Protein AF-A0A127LA59-F1 (afdb_monomer_lite)

pLDDT: mean 89.4, std 8.72, range [58.22, 97.81]

Secondary structure (DSSP, 8-state):
-HHHHHHHHHHHHHHHHHHHHHHHHHHS-TTT--S-------HHHHHHHHHHHHHHHHHHHHHHHHHHHHHH-----S--EEEEEETTEEEEEE-S--TT-SS-EEEEE-BPPGGG--TTPPTTT-BSS-----TTS--

Radius of gyration: 28.2 Å; chains: 1; bounding box: 60×44×74 Å

Structure (mmCIF, N/CA/C/O backbone):
data_AF-A0A127LA59-F1
#
_entry.id   AF-A0A127LA59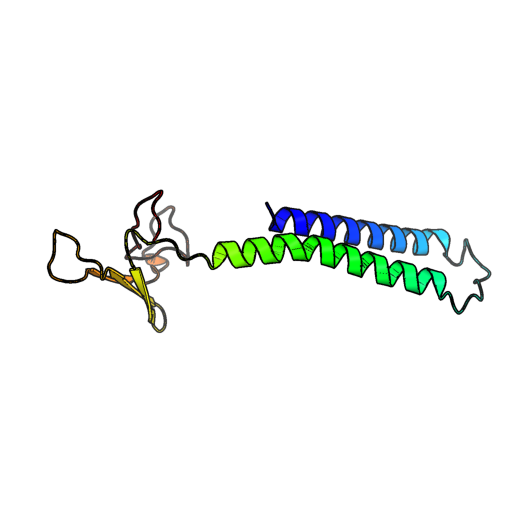-F1
#
loop_
_atom_site.group_PDB
_atom_site.id
_atom_site.type_symbol
_atom_site.label_atom_id
_atom_site.label_alt_id
_atom_site.label_comp_id
_atom_site.label_asym_id
_atom_site.label_entity_id
_atom_site.label_seq_id
_atom_site.pdbx_PDB_ins_code
_atom_site.Cartn_x
_atom_site.Cartn_y
_atom_site.Cartn_z
_atom_site.occupancy
_atom_site.B_iso_or_equiv
_atom_site.auth_seq_id
_atom_site.auth_comp_id
_atom_site.auth_asym_id
_atom_site.auth_atom_id
_atom_site.pdbx_PDB_model_num
ATOM 1 N N . ASN A 1 1 ? -9.548 5.321 -3.026 1.00 64.81 1 ASN A N 1
ATOM 2 C CA . ASN A 1 1 ? -8.999 6.076 -4.175 1.00 64.81 1 ASN A CA 1
ATOM 3 C C . ASN A 1 1 ? -7.481 6.163 -4.146 1.00 64.81 1 ASN A C 1
ATOM 5 O O . ASN A 1 1 ? -6.890 5.676 -5.089 1.00 64.81 1 ASN A O 1
ATOM 9 N N . PHE A 1 2 ? -6.835 6.589 -3.055 1.00 74.19 2 PHE A N 1
ATOM 10 C CA . PHE A 1 2 ? -5.368 6.725 -3.014 1.00 74.19 2 PHE A CA 1
ATOM 11 C C . PHE A 1 2 ? -4.556 5.478 -3.441 1.00 74.19 2 PHE A C 1
ATOM 13 O O . PHE A 1 2 ? -3.675 5.561 -4.291 1.00 74.19 2 PHE A O 1
ATOM 20 N N . TYR A 1 3 ? -4.891 4.291 -2.926 1.00 73.81 3 TYR A N 1
ATOM 21 C CA . TYR A 1 3 ? -4.225 3.046 -3.341 1.00 73.81 3 TYR A CA 1
ATOM 22 C C . TYR A 1 3 ? -4.457 2.692 -4.821 1.00 73.81 3 TYR A C 1
ATOM 24 O O . TYR A 1 3 ? -3.599 2.082 -5.456 1.00 73.81 3 TYR A O 1
ATOM 32 N N . HIS A 1 4 ? -5.598 3.099 -5.384 1.00 79.56 4 HIS A N 1
ATOM 33 C CA . HIS A 1 4 ? -5.869 2.959 -6.814 1.00 79.56 4 HIS A CA 1
ATOM 34 C C . HIS A 1 4 ? -4.989 3.913 -7.633 1.00 79.56 4 HIS A C 1
ATOM 36 O O . HIS A 1 4 ? -4.441 3.515 -8.658 1.00 79.56 4 HIS A O 1
ATOM 42 N N . ASP A 1 5 ? -4.771 5.128 -7.129 1.00 78.81 5 ASP A N 1
ATOM 43 C CA . ASP A 1 5 ? -3.903 6.120 -7.761 1.00 78.81 5 ASP A CA 1
ATOM 44 C C . ASP A 1 5 ? -2.434 5.658 -7.760 1.00 78.81 5 ASP A C 1
ATOM 46 O O . ASP A 1 5 ? -1.758 5.758 -8.784 1.00 78.81 5 ASP A O 1
ATOM 50 N N . ILE A 1 6 ? -1.947 5.042 -6.671 1.00 87.75 6 ILE A N 1
ATOM 51 C CA . ILE A 1 6 ? -0.623 4.384 -6.650 1.00 87.75 6 ILE A CA 1
ATOM 52 C C . ILE A 1 6 ? -0.552 3.293 -7.723 1.00 87.75 6 ILE A C 1
ATOM 54 O O . ILE A 1 6 ? 0.431 3.201 -8.466 1.00 87.75 6 ILE A O 1
ATOM 58 N N . MET A 1 7 ? -1.594 2.465 -7.822 1.00 89.88 7 MET A N 1
ATOM 59 C CA . MET A 1 7 ? -1.631 1.380 -8.797 1.00 89.88 7 MET A CA 1
ATOM 60 C C . MET A 1 7 ? -1.583 1.884 -10.239 1.00 89.88 7 MET A C 1
ATOM 62 O O . MET A 1 7 ? -0.899 1.282 -11.066 1.00 89.88 7 MET A O 1
ATOM 66 N N . PHE A 1 8 ? -2.225 3.012 -10.533 1.00 88.06 8 PHE A N 1
ATOM 67 C CA . PHE A 1 8 ? -2.139 3.665 -11.836 1.00 88.06 8 PHE A CA 1
ATOM 68 C C . PHE A 1 8 ? -0.691 4.026 -12.217 1.00 88.06 8 PHE A C 1
ATOM 70 O O . PHE A 1 8 ? -0.242 3.672 -13.312 1.00 88.06 8 PHE A O 1
ATOM 77 N N . PHE A 1 9 ? 0.076 4.649 -11.312 1.00 89.06 9 PHE A N 1
ATOM 78 C CA . PHE A 1 9 ? 1.489 4.971 -11.565 1.00 89.06 9 PHE A CA 1
ATOM 79 C C . PHE A 1 9 ? 2.338 3.718 -11.796 1.00 89.06 9 PHE A C 1
ATOM 81 O O . PHE A 1 9 ? 3.141 3.682 -12.732 1.00 89.06 9 PHE A O 1
ATOM 88 N N . LEU A 1 10 ? 2.140 2.676 -10.984 1.00 91.94 10 LEU A N 1
ATOM 89 C CA . LEU A 1 10 ? 2.871 1.416 -11.125 1.00 91.94 10 LEU A CA 1
ATOM 90 C C . LEU A 1 10 ? 2.598 0.753 -12.477 1.00 91.94 10 LEU A C 1
ATOM 92 O O . LEU A 1 10 ? 3.542 0.379 -13.170 1.00 91.94 10 LEU A O 1
ATOM 96 N N . VAL A 1 11 ? 1.333 0.673 -12.898 1.00 95.31 11 VAL A N 1
ATOM 97 C CA . VAL A 1 11 ? 0.961 0.087 -14.195 1.00 95.31 11 VAL A CA 1
ATOM 98 C C . VAL A 1 11 ? 1.610 0.848 -15.352 1.00 95.31 11 VAL A C 1
ATOM 100 O O . VAL A 1 11 ? 2.154 0.215 -16.257 1.00 95.31 11 VAL A O 1
ATOM 103 N N . ILE A 1 12 ? 1.623 2.185 -15.319 1.00 94.06 12 ILE A N 1
ATOM 104 C CA . ILE A 1 12 ? 2.279 2.998 -16.357 1.00 94.06 12 ILE A CA 1
ATOM 105 C C . ILE A 1 12 ? 3.776 2.694 -16.436 1.00 94.06 12 ILE A C 1
ATOM 107 O O . ILE A 1 12 ? 4.295 2.467 -17.532 1.00 94.06 12 ILE A O 1
ATOM 111 N N . ILE A 1 13 ? 4.467 2.662 -15.293 1.00 94.75 13 ILE A N 1
ATOM 112 C CA . ILE A 1 13 ? 5.905 2.367 -15.236 1.00 94.75 13 ILE A CA 1
ATOM 113 C C . ILE A 1 13 ? 6.171 0.964 -15.784 1.00 94.75 13 ILE A C 1
ATOM 115 O O . ILE A 1 13 ? 7.053 0.783 -16.624 1.00 94.75 13 ILE A O 1
ATOM 119 N N . THR A 1 14 ? 5.381 -0.024 -15.365 1.00 96.38 14 THR A N 1
ATOM 120 C CA . THR A 1 14 ? 5.505 -1.407 -15.827 1.00 96.38 14 THR A CA 1
ATOM 121 C C . THR A 1 14 ? 5.304 -1.516 -17.339 1.00 96.38 14 THR A C 1
ATOM 123 O O . THR A 1 14 ? 6.149 -2.094 -18.023 1.00 96.38 14 THR A O 1
ATOM 126 N N . VAL A 1 15 ? 4.245 -0.917 -17.891 1.00 97.69 15 VAL A N 1
ATOM 127 C CA . VAL A 1 15 ? 3.982 -0.917 -19.341 1.00 97.69 15 VAL A CA 1
ATOM 128 C C . VAL A 1 15 ? 5.109 -0.225 -20.109 1.00 97.69 15 VAL A C 1
ATOM 130 O O . VAL A 1 15 ? 5.547 -0.739 -21.139 1.00 97.69 15 VAL A O 1
ATOM 133 N N . PHE A 1 16 ? 5.623 0.898 -19.605 1.00 96.06 16 PHE A N 1
ATOM 134 C CA . PHE A 1 16 ? 6.743 1.611 -20.217 1.00 96.06 16 PHE A CA 1
ATOM 135 C C . PHE A 1 16 ? 8.017 0.756 -20.273 1.00 96.06 16 PHE A C 1
ATOM 137 O O . PHE A 1 16 ? 8.648 0.660 -21.329 1.00 96.06 16 PHE A O 1
ATOM 144 N N . VAL A 1 17 ? 8.371 0.087 -19.172 1.00 97.00 17 VAL A N 1
ATOM 145 C CA . VAL A 1 17 ? 9.538 -0.807 -19.112 1.00 97.00 17 VAL A CA 1
ATOM 146 C C . VAL A 1 17 ? 9.359 -1.995 -20.057 1.00 97.00 17 VAL A C 1
ATOM 148 O O . VAL A 1 17 ? 10.262 -2.287 -20.841 1.00 97.00 17 VAL A O 1
ATOM 151 N N . PHE A 1 18 ? 8.191 -2.642 -20.057 1.00 97.81 18 PHE A N 1
ATOM 152 C CA . PHE A 1 18 ? 7.911 -3.749 -20.978 1.00 97.81 18 PHE A CA 1
ATOM 153 C C . PHE A 1 18 ? 7.986 -3.320 -22.441 1.00 97.81 18 PHE A C 1
ATOM 155 O O . PHE A 1 18 ? 8.577 -4.026 -23.260 1.00 97.81 18 PHE A O 1
ATOM 162 N N . TRP A 1 19 ? 7.436 -2.154 -22.776 1.00 97.62 19 TRP A N 1
ATOM 163 C CA . TRP A 1 19 ? 7.535 -1.598 -24.119 1.00 97.62 19 TRP A CA 1
ATOM 164 C C . TRP A 1 19 ? 8.993 -1.342 -24.517 1.00 97.62 19 TRP A C 1
ATOM 166 O O . TRP A 1 19 ? 9.396 -1.716 -25.620 1.00 97.62 19 TRP A O 1
ATOM 176 N N . MET A 1 20 ? 9.807 -0.772 -23.621 1.00 96.62 20 MET A N 1
ATOM 177 C CA . MET A 1 20 ? 11.231 -0.534 -23.870 1.00 96.62 20 MET A CA 1
ATOM 178 C C . MET A 1 20 ? 11.988 -1.847 -24.100 1.00 96.62 20 MET A C 1
ATOM 180 O O . MET A 1 20 ? 12.711 -1.964 -25.088 1.00 96.62 20 MET A O 1
ATOM 184 N N . LEU A 1 21 ? 11.776 -2.856 -23.251 1.00 96.56 21 LEU A N 1
ATOM 185 C CA . LEU A 1 21 ? 12.390 -4.178 -23.399 1.00 96.56 21 LEU A CA 1
ATOM 186 C C . LEU A 1 21 ? 11.999 -4.838 -24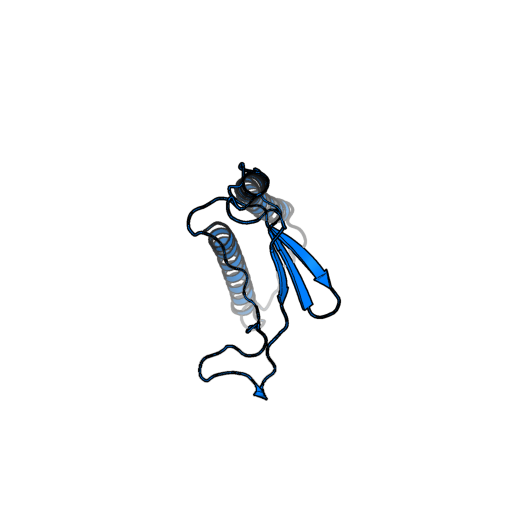.724 1.00 96.56 21 LEU A C 1
ATOM 188 O O . LEU A 1 21 ? 12.865 -5.307 -25.465 1.00 96.56 21 LEU A O 1
ATOM 192 N N . PHE A 1 22 ? 10.711 -4.816 -25.070 1.00 96.94 22 PHE A N 1
ATOM 193 C CA . PHE A 1 22 ? 10.227 -5.352 -26.341 1.00 96.94 22 PHE A CA 1
ATOM 194 C C . PHE A 1 22 ? 10.864 -4.634 -27.538 1.00 96.94 22 PHE A C 1
ATOM 196 O O . PHE A 1 22 ? 11.289 -5.271 -28.503 1.00 96.94 22 PHE A O 1
ATOM 203 N N . ARG A 1 23 ? 10.983 -3.304 -27.469 1.00 95.88 23 ARG A N 1
ATOM 204 C CA . ARG A 1 23 ? 11.645 -2.494 -28.500 1.00 95.88 23 ARG A CA 1
ATOM 205 C C . ARG A 1 23 ? 13.119 -2.851 -28.642 1.00 95.88 23 ARG A C 1
ATOM 207 O O . ARG A 1 23 ? 13.582 -2.957 -29.777 1.00 95.88 23 ARG A O 1
ATOM 214 N N . VAL A 1 24 ? 13.829 -3.058 -27.532 1.00 94.81 24 VAL A N 1
ATOM 215 C CA . VAL A 1 24 ? 15.238 -3.471 -27.548 1.00 94.81 24 VAL A CA 1
ATOM 216 C C . VAL A 1 24 ? 15.384 -4.820 -28.251 1.00 94.81 24 VAL A C 1
ATOM 218 O O . VAL A 1 24 ? 16.130 -4.916 -29.221 1.00 94.81 24 VAL A O 1
ATOM 221 N N . ILE A 1 25 ? 14.599 -5.824 -27.855 1.00 93.69 25 ILE A N 1
ATOM 222 C CA . ILE A 1 25 ? 14.634 -7.162 -28.468 1.00 93.69 25 ILE A CA 1
ATOM 223 C C . ILE A 1 25 ? 14.305 -7.095 -29.966 1.00 93.69 25 ILE A C 1
ATOM 225 O O . ILE A 1 25 ? 14.979 -7.710 -30.787 1.00 93.69 25 ILE A O 1
ATOM 229 N N . TYR A 1 26 ? 13.282 -6.328 -30.351 1.00 93.62 26 TYR A N 1
ATOM 230 C CA . TYR A 1 26 ? 12.836 -6.276 -31.743 1.00 93.62 26 TYR A CA 1
ATOM 231 C C . TYR A 1 26 ? 13.804 -5.534 -32.676 1.00 93.62 26 TYR A C 1
ATOM 233 O O . TYR A 1 26 ? 13.893 -5.893 -33.855 1.00 93.62 26 TYR A O 1
ATOM 241 N N . LEU A 1 27 ? 14.466 -4.474 -32.199 1.00 91.88 27 LEU A N 1
ATOM 242 C CA . LEU A 1 27 ? 15.322 -3.608 -33.021 1.00 91.88 27 LEU A CA 1
ATOM 243 C C . LEU A 1 27 ? 16.798 -4.011 -33.000 1.00 91.88 27 LEU A C 1
ATOM 245 O O . LEU A 1 27 ? 17.471 -3.835 -34.013 1.00 91.88 27 LEU A O 1
ATOM 249 N N . PHE A 1 28 ? 17.286 -4.548 -31.882 1.00 92.00 28 PHE A N 1
ATOM 250 C CA . PHE A 1 28 ? 18.698 -4.881 -31.673 1.00 92.00 28 PHE A CA 1
ATOM 251 C C . PHE A 1 28 ? 18.980 -6.388 -31.785 1.00 92.00 28 PHE A C 1
ATOM 253 O O . PHE A 1 28 ? 19.996 -6.863 -31.292 1.00 92.00 28 PHE A O 1
ATOM 260 N N . ASP A 1 29 ? 18.098 -7.132 -32.457 1.00 91.00 29 ASP A N 1
ATOM 261 C CA . ASP A 1 29 ? 18.357 -8.516 -32.860 1.00 91.00 29 ASP A CA 1
ATOM 262 C C . ASP A 1 29 ? 19.566 -8.598 -33.809 1.00 91.00 29 ASP A C 1
ATOM 264 O O . ASP A 1 29 ? 19.741 -7.734 -34.675 1.00 91.00 29 ASP A O 1
ATOM 268 N N . GLU A 1 30 ? 20.358 -9.666 -33.707 1.00 89.19 30 GLU A N 1
ATOM 269 C CA . GLU A 1 30 ? 21.601 -9.870 -34.473 1.00 89.19 30 GLU A CA 1
ATOM 270 C C . GLU A 1 30 ? 21.366 -9.774 -35.990 1.00 89.19 30 GLU A C 1
ATOM 272 O O . GLU A 1 30 ? 22.185 -9.239 -36.742 1.00 89.19 30 GLU A O 1
ATOM 277 N N . LYS A 1 31 ? 20.198 -10.230 -36.458 1.00 88.75 31 LYS A N 1
ATOM 278 C CA . LYS A 1 31 ? 19.833 -10.170 -37.880 1.00 88.75 31 LYS A CA 1
ATOM 279 C C . LYS A 1 31 ? 19.639 -8.738 -38.377 1.00 88.75 31 LYS A C 1
ATOM 281 O O . LYS A 1 31 ? 19.903 -8.473 -39.552 1.00 88.75 31 LYS A O 1
ATOM 286 N N . LYS A 1 32 ? 19.160 -7.834 -37.516 1.00 89.00 32 LYS A N 1
ATOM 287 C CA . LYS A 1 32 ? 18.822 -6.442 -37.857 1.00 89.00 32 LYS A CA 1
ATOM 288 C C . LYS A 1 32 ? 19.937 -5.462 -37.510 1.00 89.00 32 LYS A C 1
ATOM 290 O O . LYS A 1 32 ? 20.144 -4.518 -38.267 1.00 89.00 32 LYS A O 1
ATOM 295 N N . ASN A 1 33 ? 20.667 -5.689 -36.419 1.00 88.00 33 ASN A N 1
ATOM 296 C CA . ASN A 1 33 ? 21.767 -4.838 -35.982 1.00 88.00 33 ASN A CA 1
ATOM 297 C C . ASN A 1 33 ? 23.057 -5.647 -35.775 1.00 88.00 33 ASN A C 1
ATOM 299 O O . ASN A 1 33 ? 23.384 -6.065 -34.669 1.00 88.00 33 ASN A O 1
ATOM 303 N N . LYS A 1 34 ? 23.795 -5.860 -36.870 1.00 84.31 34 LYS A N 1
ATOM 304 C CA . LYS A 1 34 ? 25.003 -6.704 -36.900 1.00 84.31 34 LYS A CA 1
ATOM 305 C C . LYS A 1 34 ? 26.219 -6.080 -36.212 1.00 84.31 34 LYS A C 1
ATOM 307 O O . LYS A 1 34 ? 27.093 -6.803 -35.751 1.00 84.31 34 LYS A O 1
ATOM 312 N N . ASN A 1 35 ? 26.290 -4.749 -36.174 1.00 88.12 35 ASN A N 1
ATOM 313 C CA . ASN A 1 35 ? 27.416 -4.015 -35.603 1.00 88.12 35 ASN A CA 1
ATOM 314 C C . ASN A 1 35 ? 26.949 -3.301 -34.325 1.00 88.12 35 ASN A C 1
ATOM 316 O O . ASN A 1 35 ? 26.185 -2.337 -34.427 1.00 88.12 35 ASN A O 1
ATOM 320 N N . PRO A 1 36 ? 27.379 -3.737 -33.129 1.00 87.25 36 PRO A N 1
ATOM 321 C CA . PRO A 1 36 ? 26.964 -3.106 -31.883 1.00 87.25 36 PRO A CA 1
ATOM 322 C C . PRO A 1 36 ? 27.565 -1.703 -31.740 1.00 87.25 36 PRO A C 1
ATOM 324 O O . PRO A 1 36 ? 28.693 -1.439 -32.159 1.00 87.25 36 PRO A O 1
ATOM 327 N N . ALA A 1 37 ? 26.817 -0.799 -31.108 1.00 88.69 37 ALA A N 1
ATOM 328 C CA . ALA A 1 37 ? 27.339 0.509 -30.729 1.00 88.69 37 ALA A CA 1
ATOM 329 C C . ALA A 1 37 ? 28.358 0.367 -29.582 1.00 88.69 37 ALA A C 1
ATOM 331 O O . ALA A 1 37 ? 28.162 -0.430 -28.670 1.00 88.69 37 ALA A O 1
ATOM 332 N N . THR A 1 38 ? 29.419 1.176 -29.596 1.00 91.69 38 THR A N 1
ATOM 333 C CA . THR A 1 38 ? 30.504 1.148 -28.593 1.00 91.69 38 THR A CA 1
ATOM 334 C C . THR A 1 38 ? 30.365 2.243 -27.530 1.00 91.69 38 THR A C 1
ATOM 336 O O . THR A 1 38 ? 31.358 2.675 -26.948 1.00 91.69 38 THR A O 1
ATOM 339 N N . VAL A 1 39 ? 29.152 2.756 -27.307 1.00 90.06 39 VAL A N 1
ATOM 340 C CA . VAL A 1 39 ? 28.898 3.791 -26.294 1.00 90.06 39 VAL A CA 1
ATOM 341 C C . VAL A 1 39 ? 28.919 3.142 -24.914 1.00 90.06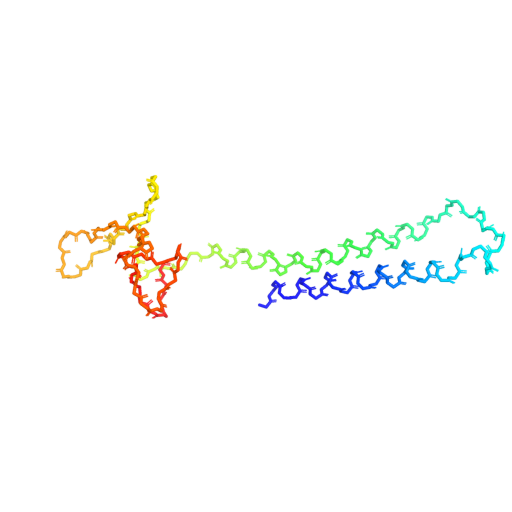 39 VAL A C 1
ATOM 343 O O . VAL A 1 39 ? 28.174 2.201 -24.665 1.00 90.06 39 VAL A O 1
ATOM 346 N N . ILE A 1 40 ? 29.775 3.653 -24.029 1.00 89.12 40 ILE A N 1
ATOM 347 C CA . ILE A 1 40 ? 30.040 3.049 -22.712 1.00 89.12 40 ILE A CA 1
ATOM 348 C C . ILE A 1 40 ? 29.492 3.914 -21.569 1.00 89.12 40 ILE A C 1
ATOM 350 O O . ILE A 1 40 ? 29.220 3.405 -20.488 1.00 89.12 40 ILE A O 1
ATOM 354 N N . HIS A 1 41 ? 29.323 5.220 -21.792 1.00 92.44 41 HIS A N 1
ATOM 355 C CA . HIS A 1 41 ? 28.899 6.157 -20.756 1.00 92.44 41 HIS A CA 1
ATOM 356 C C . HIS A 1 41 ? 27.928 7.210 -21.293 1.00 92.44 41 HIS A C 1
ATOM 358 O O . HIS A 1 41 ? 28.057 7.665 -22.432 1.00 92.44 41 HIS A O 1
ATOM 364 N N . GLY A 1 42 ? 26.981 7.616 -20.444 1.00 91.62 42 GLY A N 1
ATOM 365 C CA . GLY A 1 42 ? 25.995 8.645 -20.744 1.00 91.62 42 GLY A CA 1
ATOM 366 C C . GLY A 1 42 ? 25.499 9.369 -19.491 1.00 91.62 42 GLY A C 1
ATOM 367 O O . GLY A 1 42 ? 24.334 9.233 -19.133 1.00 91.62 42 GLY A O 1
ATOM 368 N N . ALA A 1 43 ? 26.338 10.203 -18.866 1.00 94.75 43 ALA A N 1
ATOM 369 C CA . ALA A 1 43 ? 25.969 10.982 -17.673 1.00 94.75 43 ALA A CA 1
ATOM 370 C C . ALA A 1 43 ? 24.618 11.715 -17.792 1.00 94.75 43 ALA A C 1
ATOM 372 O O . ALA A 1 43 ? 23.840 11.767 -16.844 1.00 94.75 43 ALA A O 1
ATOM 373 N N . THR A 1 44 ? 24.301 12.278 -18.962 1.00 95.44 44 THR A N 1
ATOM 374 C CA . THR A 1 44 ? 23.039 13.008 -19.154 1.00 95.44 44 THR A CA 1
ATOM 375 C C . THR A 1 44 ? 21.814 12.100 -19.019 1.00 95.44 44 THR A C 1
ATOM 377 O O . THR A 1 44 ? 20.837 12.507 -18.393 1.00 95.44 44 THR A O 1
ATOM 380 N N . ILE A 1 45 ? 21.848 10.875 -19.561 1.00 95.00 45 ILE A N 1
ATOM 381 C CA . ILE A 1 45 ? 20.719 9.940 -19.432 1.00 95.00 45 ILE A CA 1
ATOM 382 C C . ILE A 1 45 ? 20.633 9.372 -18.010 1.00 95.00 45 ILE A C 1
ATOM 384 O O . ILE A 1 45 ? 19.530 9.205 -17.492 1.00 95.00 45 ILE A O 1
ATOM 388 N N . GLU A 1 46 ? 21.783 9.194 -17.354 1.00 96.06 46 GLU A N 1
ATOM 389 C CA . GLU A 1 46 ? 21.869 8.787 -15.950 1.00 96.06 46 GLU A CA 1
ATOM 390 C C . GLU A 1 46 ? 21.171 9.780 -15.016 1.00 96.06 46 GLU A C 1
ATOM 392 O O . GLU A 1 46 ? 20.386 9.386 -14.152 1.00 96.06 46 GLU A O 1
ATOM 397 N N . ILE A 1 47 ? 21.389 11.080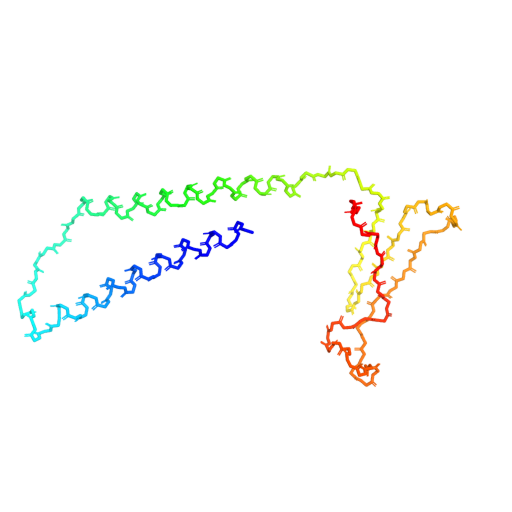 -15.226 1.00 97.00 47 ILE A N 1
ATOM 398 C CA . ILE A 1 47 ? 20.707 12.131 -14.461 1.00 97.00 47 ILE A CA 1
ATOM 399 C C . ILE A 1 47 ? 19.194 12.067 -14.708 1.00 97.00 47 ILE A C 1
ATOM 401 O O . ILE A 1 47 ? 18.415 12.042 -13.756 1.00 97.00 47 ILE A O 1
ATOM 405 N N . ILE A 1 48 ? 18.766 11.970 -15.972 1.00 96.38 48 ILE A N 1
ATOM 406 C CA . ILE A 1 48 ? 17.341 11.953 -16.341 1.00 96.38 48 ILE A CA 1
ATOM 407 C C . ILE A 1 48 ? 16.609 10.771 -15.691 1.00 96.38 48 ILE A C 1
ATOM 409 O O . ILE A 1 48 ? 15.581 10.975 -15.038 1.00 96.38 48 ILE A O 1
ATOM 413 N N . TRP A 1 49 ? 17.127 9.545 -15.824 1.00 94.69 49 TRP A N 1
ATOM 414 C CA . TRP A 1 49 ? 16.460 8.365 -15.265 1.00 94.69 49 TRP A CA 1
ATOM 415 C C . TRP A 1 49 ? 16.563 8.265 -13.745 1.00 94.69 49 TRP A C 1
ATOM 417 O O . TRP A 1 49 ? 15.898 7.419 -13.164 1.00 94.69 49 TRP A O 1
ATOM 427 N N . THR A 1 50 ? 17.394 9.078 -13.091 1.00 96.19 50 THR A N 1
ATOM 428 C CA . THR A 1 50 ? 17.489 9.119 -11.623 1.00 96.19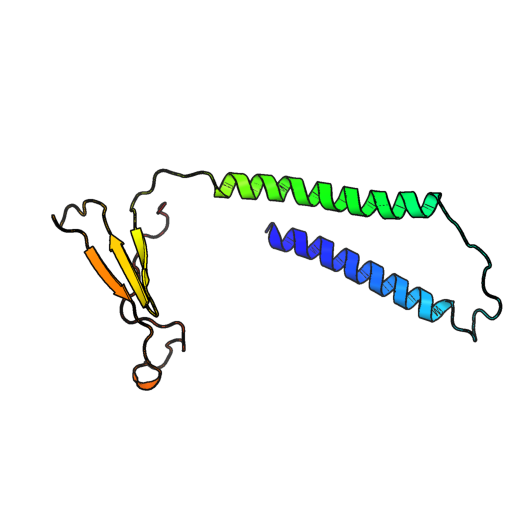 50 THR A CA 1
ATOM 429 C C . THR A 1 50 ? 16.527 10.162 -11.064 1.00 96.19 50 THR A C 1
ATOM 431 O O . THR A 1 50 ? 15.811 9.907 -10.095 1.00 96.19 50 THR A O 1
ATOM 434 N N . THR A 1 51 ? 16.444 11.330 -11.707 1.00 97.38 51 THR A N 1
ATOM 435 C CA . THR A 1 51 ? 15.561 12.420 -11.281 1.00 97.38 51 THR A CA 1
ATOM 436 C C . THR A 1 51 ? 14.086 12.108 -11.530 1.00 97.38 51 THR A C 1
ATOM 438 O O . THR A 1 51 ? 13.262 12.400 -10.666 1.00 97.38 51 THR A O 1
ATOM 441 N N . ILE A 1 52 ? 13.727 11.497 -12.666 1.00 95.00 52 ILE A N 1
ATOM 442 C CA . ILE A 1 52 ? 12.317 11.201 -12.981 1.00 95.00 52 ILE A CA 1
ATOM 443 C C . ILE A 1 52 ? 11.675 10.275 -11.926 1.00 95.00 52 ILE A C 1
ATOM 445 O O . ILE A 1 52 ? 10.640 10.660 -11.378 1.00 95.00 52 ILE A O 1
ATOM 449 N N . PRO A 1 53 ? 12.256 9.112 -11.563 1.00 94.06 53 PRO A N 1
ATOM 450 C CA . PRO A 1 53 ? 11.700 8.264 -10.510 1.00 94.06 53 PRO A CA 1
ATOM 451 C C . PRO A 1 53 ? 11.631 8.960 -9.151 1.00 94.06 53 PRO A C 1
ATOM 453 O O . PRO A 1 53 ? 10.634 8.810 -8.448 1.00 94.06 53 PRO A O 1
ATOM 456 N N . ALA A 1 54 ? 12.638 9.765 -8.795 1.00 96.06 54 ALA A N 1
ATOM 457 C CA . ALA A 1 54 ? 12.627 10.520 -7.543 1.00 96.06 54 ALA A CA 1
ATOM 458 C C . ALA A 1 54 ? 11.451 11.514 -7.475 1.00 96.06 54 ALA A C 1
ATOM 460 O O . ALA A 1 54 ? 10.783 11.611 -6.446 1.00 96.06 54 ALA A O 1
ATOM 461 N N . LEU A 1 55 ? 11.150 12.209 -8.577 1.00 95.12 55 LEU A N 1
ATOM 462 C CA . LEU A 1 55 ? 10.003 13.118 -8.661 1.00 95.12 55 LEU A CA 1
ATOM 463 C C . LEU A 1 55 ? 8.664 12.376 -8.587 1.00 95.12 55 LEU A C 1
ATOM 465 O O . LEU A 1 55 ? 7.758 12.840 -7.898 1.00 95.12 55 LEU A O 1
ATOM 469 N N . ILE A 1 56 ? 8.540 11.220 -9.249 1.00 92.19 56 ILE A N 1
ATOM 470 C CA . ILE A 1 56 ? 7.330 10.385 -9.164 1.00 92.19 56 ILE A CA 1
ATOM 471 C C . ILE A 1 56 ? 7.076 9.971 -7.708 1.00 92.19 56 ILE A C 1
ATOM 473 O O . ILE A 1 56 ? 5.955 10.107 -7.219 1.00 92.19 56 ILE A O 1
ATOM 477 N N . LEU A 1 57 ? 8.114 9.529 -6.992 1.00 92.38 57 LEU A N 1
ATOM 478 C CA . LEU A 1 57 ? 7.999 9.161 -5.579 1.00 92.38 57 LEU A CA 1
ATOM 479 C C . LEU A 1 57 ? 7.583 10.344 -4.702 1.00 92.38 57 LEU A C 1
ATOM 481 O O . LEU A 1 57 ? 6.735 10.177 -3.829 1.00 92.38 57 LEU A O 1
ATOM 485 N N . LEU A 1 58 ? 8.122 11.539 -4.951 1.00 93.19 58 LEU A N 1
ATOM 486 C CA . LEU A 1 58 ? 7.747 12.743 -4.207 1.00 93.19 58 LEU A CA 1
ATOM 487 C C . LEU A 1 58 ? 6.255 13.067 -4.375 1.00 93.19 58 LEU A C 1
ATOM 489 O O . LEU A 1 58 ? 5.577 13.352 -3.388 1.00 93.19 58 LEU A O 1
ATOM 493 N N . VAL A 1 59 ? 5.726 12.969 -5.598 1.00 90.56 59 VAL A N 1
ATOM 494 C CA . VAL A 1 59 ? 4.298 13.204 -5.881 1.00 90.56 59 VAL A CA 1
ATOM 495 C C . VAL A 1 59 ? 3.406 12.189 -5.164 1.00 90.56 59 VAL A C 1
ATOM 497 O O . VAL A 1 59 ? 2.361 12.568 -4.644 1.00 90.56 59 VAL A O 1
ATOM 500 N N . VAL A 1 60 ? 3.816 10.921 -5.090 1.00 90.81 60 VAL A N 1
ATOM 501 C CA . VAL A 1 60 ? 3.068 9.868 -4.379 1.00 90.81 60 VAL A CA 1
ATOM 502 C C . VAL A 1 60 ? 3.164 10.020 -2.853 1.00 90.81 60 VAL A C 1
ATOM 504 O O . VAL A 1 60 ? 2.219 9.692 -2.130 1.00 90.81 60 VAL A O 1
ATOM 507 N N . ALA A 1 61 ? 4.278 10.543 -2.341 1.00 90.81 61 ALA A N 1
ATOM 508 C CA . ALA A 1 61 ? 4.515 10.670 -0.906 1.00 90.81 61 ALA A CA 1
ATOM 509 C C . ALA A 1 61 ? 3.609 11.718 -0.238 1.00 90.81 61 ALA A C 1
ATOM 511 O O . ALA A 1 61 ? 3.126 11.487 0.866 1.00 90.81 61 ALA A O 1
ATOM 512 N N . ILE A 1 62 ? 3.326 12.843 -0.901 1.00 90.12 62 ILE A N 1
ATOM 513 C CA . ILE A 1 62 ? 2.497 13.928 -0.337 1.00 90.12 62 ILE A CA 1
ATOM 514 C C . ILE A 1 62 ? 1.102 13.437 0.113 1.00 90.12 62 ILE A C 1
ATOM 516 O O . ILE A 1 62 ? 0.779 13.579 1.294 1.00 90.12 62 ILE A O 1
ATOM 520 N N . PRO A 1 63 ? 0.271 12.833 -0.759 1.00 87.62 63 PRO A N 1
ATOM 521 C CA . PRO A 1 63 ? -1.019 12.278 -0.353 1.00 87.62 63 PRO A CA 1
ATOM 522 C C . PRO A 1 63 ? -0.886 11.079 0.598 1.00 87.62 63 PRO A C 1
ATOM 524 O O . PRO A 1 63 ? -1.751 10.914 1.453 1.00 87.62 63 PRO A O 1
ATOM 527 N N . SER A 1 64 ? 0.196 10.287 0.509 1.00 89.06 64 SER A N 1
ATOM 528 C CA . SER A 1 64 ? 0.470 9.207 1.478 1.00 89.06 64 SER A CA 1
ATOM 529 C C . SER A 1 64 ? 0.570 9.746 2.901 1.00 89.06 64 SER A C 1
ATOM 531 O O . SER A 1 64 ? -0.054 9.206 3.810 1.00 89.06 64 SER A O 1
ATOM 533 N N . PHE A 1 65 ? 1.343 10.818 3.096 1.00 90.00 65 PHE A N 1
ATOM 534 C CA . PHE A 1 65 ? 1.508 11.426 4.412 1.00 90.00 65 PHE A CA 1
ATOM 535 C C . PHE A 1 65 ? 0.221 12.087 4.893 1.00 90.00 65 PHE A C 1
ATOM 537 O O . PHE A 1 65 ? -0.143 11.906 6.048 1.00 90.00 65 PHE A O 1
ATOM 544 N N . ALA A 1 66 ? -0.499 12.795 4.018 1.00 89.12 66 ALA A N 1
ATOM 545 C CA . ALA A 1 66 ? -1.791 13.375 4.378 1.00 89.12 66 ALA A CA 1
ATOM 546 C C . ALA A 1 66 ? -2.789 12.301 4.850 1.00 89.12 66 ALA A C 1
ATOM 548 O O . ALA A 1 66 ? -3.447 12.485 5.871 1.00 89.12 66 ALA A O 1
ATOM 549 N N . LEU A 1 67 ? -2.849 11.158 4.154 1.00 89.00 67 LEU A N 1
ATOM 550 C CA . LEU A 1 67 ? -3.683 10.026 4.553 1.00 89.00 67 LEU A CA 1
ATOM 551 C C . LEU A 1 67 ? -3.243 9.455 5.905 1.00 89.00 67 LEU A C 1
ATOM 553 O O . LEU A 1 67 ? -4.085 9.251 6.773 1.00 89.00 67 LEU A O 1
ATOM 557 N N . LEU A 1 68 ? -1.939 9.236 6.095 1.00 89.44 68 LEU A N 1
ATOM 558 C CA . LEU A 1 68 ? -1.394 8.715 7.348 1.00 89.44 68 LEU A CA 1
ATOM 559 C C . LEU A 1 68 ? -1.788 9.592 8.541 1.00 89.44 68 LEU A C 1
ATOM 561 O O . LEU A 1 68 ? -2.267 9.069 9.539 1.00 89.44 68 LEU A O 1
ATOM 565 N N . TYR A 1 69 ? -1.639 10.912 8.420 1.00 89.50 69 TYR A N 1
ATOM 566 C CA . TYR A 1 69 ? -2.028 11.831 9.488 1.00 89.50 69 TYR A CA 1
ATOM 567 C C . TYR A 1 69 ? -3.540 11.847 9.717 1.00 89.50 69 TYR A C 1
ATOM 569 O O . TYR A 1 69 ? -3.966 11.842 10.863 1.00 89.50 69 TYR A O 1
ATOM 577 N N . SER A 1 70 ? -4.353 11.779 8.657 1.00 87.19 70 SER A N 1
ATOM 578 C CA . SER A 1 70 ? -5.814 11.696 8.815 1.00 87.19 70 SER A CA 1
ATOM 579 C C . SER A 1 70 ? -6.287 10.403 9.488 1.00 87.19 70 SER A C 1
ATOM 581 O O . SER A 1 70 ? -7.352 10.385 10.089 1.00 87.19 70 SER A O 1
ATOM 583 N N . MET A 1 71 ? -5.512 9.316 9.392 1.00 85.94 71 MET A N 1
ATOM 584 C CA . MET A 1 71 ? -5.813 8.057 10.081 1.00 85.94 71 MET A CA 1
ATOM 585 C C . MET A 1 71 ? -5.460 8.097 11.571 1.00 85.94 71 MET A C 1
ATOM 587 O O . MET A 1 71 ? -6.005 7.306 12.332 1.00 85.94 71 MET A O 1
ATOM 591 N N . ASP A 1 72 ? -4.537 8.973 11.966 1.00 84.12 72 ASP A N 1
ATOM 592 C CA . ASP A 1 72 ? -4.083 9.128 13.352 1.00 84.12 72 ASP A CA 1
ATOM 593 C C . ASP A 1 72 ? -4.940 10.140 14.137 1.00 84.12 72 ASP A C 1
ATOM 595 O O . ASP A 1 72 ? -4.812 10.270 15.353 1.00 84.12 72 ASP A O 1
ATOM 599 N N . GLU A 1 73 ? -5.838 10.868 13.460 1.00 78.69 73 GLU A N 1
ATOM 600 C CA . GLU A 1 73 ? -6.803 11.745 14.122 1.00 78.69 73 GLU A CA 1
ATOM 601 C C . GLU A 1 73 ? -7.819 10.913 14.920 1.00 78.69 73 GLU A C 1
ATOM 603 O O . GLU A 1 73 ? -8.750 10.320 14.373 1.00 78.69 73 GLU A O 1
ATOM 608 N N . VAL A 1 74 ? -7.642 10.886 16.243 1.00 68.31 74 VAL A N 1
ATOM 609 C CA . VAL A 1 74 ? -8.600 10.283 17.174 1.00 68.31 74 VAL A CA 1
ATOM 610 C C . VAL A 1 74 ? -9.780 11.235 17.347 1.00 68.31 74 VAL A C 1
ATOM 612 O O . VAL A 1 74 ? -9.653 12.311 17.932 1.00 68.31 74 VAL A O 1
ATOM 615 N N . ILE A 1 75 ? -10.930 10.832 16.817 1.00 76.50 75 ILE A N 1
ATOM 616 C CA . ILE A 1 75 ? -12.221 11.482 17.052 1.00 76.50 75 ILE A CA 1
ATOM 617 C C . ILE A 1 75 ? -12.813 10.889 18.332 1.00 76.50 75 ILE A C 1
ATOM 619 O O . ILE A 1 75 ? -12.648 9.696 18.574 1.00 76.50 75 ILE A O 1
ATOM 623 N N . ASP A 1 76 ? -13.509 11.702 19.132 1.00 81.75 76 ASP A N 1
ATOM 624 C CA . ASP A 1 76 ? -14.220 11.223 20.322 1.00 81.75 76 ASP A CA 1
ATOM 625 C C . ASP A 1 76 ? -15.192 10.080 19.942 1.00 81.75 76 ASP A C 1
ATOM 627 O O . ASP A 1 76 ? -16.139 10.314 19.175 1.00 81.75 76 ASP A O 1
ATOM 631 N N . PRO A 1 77 ? -14.968 8.840 20.427 1.00 84.44 77 PRO A N 1
ATOM 632 C CA . PRO A 1 77 ? -15.807 7.702 20.080 1.00 84.44 77 PRO A CA 1
ATOM 633 C C . PRO A 1 77 ? -17.129 7.740 20.856 1.00 84.44 77 PRO A C 1
ATOM 635 O O . PRO A 1 77 ? -17.211 8.254 21.971 1.00 84.44 77 PRO A O 1
ATOM 638 N N . ILE A 1 78 ? -18.182 7.172 20.265 1.00 85.06 78 ILE A N 1
ATOM 639 C CA . ILE A 1 78 ? -19.494 7.009 20.914 1.00 85.06 78 ILE A CA 1
ATOM 640 C C . ILE A 1 78 ? -19.512 5.749 21.790 1.00 85.06 78 ILE A C 1
ATOM 642 O O . ILE A 1 78 ? -20.241 5.710 22.778 1.00 85.06 78 ILE A O 1
ATOM 646 N N . ILE A 1 79 ? -18.746 4.720 21.409 1.00 85.50 79 ILE A N 1
ATOM 647 C CA . ILE A 1 79 ? -18.595 3.460 22.147 1.00 85.50 79 ILE A CA 1
ATOM 648 C C . ILE A 1 79 ? -17.135 3.018 22.062 1.00 85.50 79 ILE A C 1
ATOM 650 O O . ILE A 1 79 ? -16.546 3.077 20.990 1.00 85.50 79 ILE A O 1
ATOM 654 N N . THR A 1 80 ? -16.596 2.492 23.155 1.00 88.31 80 THR A N 1
ATOM 655 C CA . THR A 1 80 ? -15.275 1.876 23.253 1.00 88.31 80 THR A CA 1
ATOM 656 C C . THR A 1 80 ? -15.420 0.360 23.362 1.00 88.31 80 THR A C 1
ATOM 658 O O . THR A 1 80 ? -16.086 -0.154 24.265 1.00 88.31 80 THR A O 1
ATOM 661 N N . VAL A 1 81 ? -14.768 -0.375 22.457 1.00 90.06 81 VAL A N 1
ATOM 662 C CA . VAL A 1 81 ? -14.701 -1.844 22.496 1.00 90.06 81 VAL A CA 1
ATOM 663 C C . VAL A 1 81 ? -13.262 -2.274 22.720 1.00 90.06 81 VAL A C 1
ATOM 665 O O . VAL A 1 81 ? -12.382 -2.038 21.890 1.00 90.06 81 VAL A O 1
ATOM 668 N N . LYS A 1 82 ? -13.015 -2.960 23.830 1.00 92.19 82 LYS A N 1
ATOM 669 C CA . LYS A 1 82 ? -11.718 -3.564 24.111 1.00 92.19 82 LYS A CA 1
ATOM 670 C C . LYS A 1 82 ? -11.669 -4.967 23.516 1.00 92.19 82 LYS A C 1
ATOM 672 O O . LYS A 1 82 ? -12.500 -5.818 23.820 1.00 92.19 82 LYS A O 1
ATOM 677 N N . VAL A 1 83 ? -10.667 -5.201 22.670 1.00 94.69 83 VAL A N 1
ATOM 678 C CA . VAL A 1 83 ? -10.436 -6.480 21.988 1.00 94.69 83 VAL A CA 1
ATOM 679 C C . VAL A 1 83 ? -9.218 -7.164 22.598 1.00 94.69 83 VAL A C 1
ATOM 681 O O . VAL A 1 83 ? -8.121 -6.604 22.607 1.00 94.69 83 VAL A O 1
ATOM 684 N N . ILE A 1 84 ? -9.399 -8.382 23.100 1.00 96.56 84 ILE A N 1
ATOM 685 C CA . ILE A 1 84 ? -8.340 -9.193 23.702 1.00 96.56 84 ILE A CA 1
ATOM 686 C C . ILE A 1 84 ? -8.086 -10.392 22.789 1.00 96.56 84 ILE A C 1
ATOM 688 O O . ILE A 1 84 ? -8.945 -11.254 22.616 1.00 96.56 84 ILE A O 1
ATOM 692 N N . GLY A 1 85 ? -6.896 -10.441 22.192 1.00 97.31 85 GLY A N 1
ATOM 693 C CA . GLY A 1 85 ? -6.447 -11.595 21.415 1.00 97.31 85 GLY A CA 1
ATOM 694 C C . GLY A 1 85 ? -5.876 -12.676 22.327 1.00 97.31 85 GLY A C 1
ATOM 695 O O . GLY A 1 85 ? -4.853 -12.453 22.976 1.00 97.31 85 GLY A O 1
ATOM 696 N N . SER A 1 86 ? -6.513 -13.844 22.342 1.00 96.75 86 SER A N 1
ATOM 697 C CA . SER A 1 86 ? -6.078 -15.027 23.087 1.00 96.75 86 SER A CA 1
ATOM 698 C C . SER A 1 86 ? -5.692 -16.138 22.116 1.00 96.75 86 SER A C 1
ATOM 700 O O . SER A 1 86 ? -6.019 -16.096 20.928 1.00 96.75 86 SER A O 1
ATOM 702 N N . GLN A 1 87 ? -4.940 -17.141 22.579 1.00 95.06 87 GLN A N 1
ATOM 703 C CA . GLN A 1 87 ? -4.503 -18.191 21.667 1.00 95.06 87 GLN A CA 1
ATOM 704 C C . GLN A 1 87 ? -5.701 -19.029 21.179 1.00 95.06 87 GLN A C 1
ATOM 706 O O . GLN A 1 87 ? -6.249 -19.852 21.910 1.00 95.06 87 GLN A O 1
ATOM 711 N N . TRP A 1 88 ? -6.003 -18.756 19.900 1.00 93.38 88 TRP A N 1
ATOM 712 C CA . TRP A 1 88 ? -7.028 -19.225 18.952 1.00 93.38 88 TRP A CA 1
ATOM 713 C C . TRP A 1 88 ? -8.454 -18.685 19.080 1.00 93.38 88 TRP A C 1
ATOM 715 O O . TRP A 1 88 ? -9.354 -19.232 18.447 1.00 93.38 88 TRP A O 1
ATOM 725 N N . TYR A 1 89 ? -8.661 -17.587 19.804 1.00 96.00 89 TYR A N 1
ATOM 726 C CA . TYR A 1 89 ? -9.958 -16.908 19.855 1.00 96.00 89 TYR A CA 1
ATOM 727 C C . TYR A 1 89 ? -9.814 -15.445 20.284 1.00 96.00 89 TYR A C 1
ATOM 729 O O . TYR A 1 89 ? -8.740 -15.005 20.708 1.00 96.00 89 TYR A O 1
ATOM 737 N N . TRP A 1 90 ? -10.900 -14.689 20.170 1.00 97.56 90 TRP A N 1
ATOM 738 C CA . TRP A 1 90 ? -10.951 -13.283 20.566 1.00 97.56 90 TRP A CA 1
ATOM 739 C C . TRP A 1 90 ? -11.967 -13.086 21.681 1.00 97.56 90 TRP A C 1
ATOM 741 O O . TRP A 1 90 ? -13.041 -13.674 21.629 1.00 97.56 90 TRP A O 1
ATOM 751 N N . SER A 1 91 ? -11.657 -12.237 22.654 1.00 96.25 91 SER A N 1
ATOM 752 C CA . SER A 1 91 ? -12.622 -11.784 23.659 1.00 96.25 91 SER A CA 1
ATOM 753 C C . SER A 1 91 ? -12.904 -10.301 23.463 1.00 96.25 91 SER A C 1
ATOM 755 O O . SER A 1 91 ? -11.987 -9.517 23.195 1.00 96.25 91 SER A O 1
ATOM 757 N N . TYR A 1 92 ? -14.164 -9.913 23.613 1.00 95.19 92 TYR A N 1
ATOM 758 C CA . TYR A 1 92 ? -14.630 -8.541 23.448 1.00 95.19 92 TYR A CA 1
ATOM 759 C C . TYR A 1 92 ? -15.238 -8.036 24.750 1.00 95.19 92 TYR A C 1
ATOM 761 O O . TYR A 1 92 ? -16.016 -8.743 25.386 1.00 95.19 92 TYR A O 1
ATOM 769 N N . GLU A 1 93 ? -14.888 -6.812 25.129 1.00 92.06 93 GLU A N 1
ATOM 770 C CA . GLU A 1 93 ? -15.375 -6.130 26.328 1.00 92.06 93 GLU A CA 1
ATOM 771 C C . GLU A 1 93 ? -15.925 -4.753 25.933 1.00 92.06 93 GLU A C 1
ATOM 773 O O . GLU A 1 93 ? -15.192 -3.907 25.414 1.00 92.06 93 GLU A O 1
ATOM 778 N N . TYR A 1 94 ? -17.217 -4.535 26.177 1.00 89.94 94 TYR A N 1
ATOM 779 C CA . TYR A 1 94 ? -17.867 -3.230 26.052 1.00 89.94 94 TYR A CA 1
ATOM 780 C C . TYR A 1 94 ? -17.814 -2.576 27.431 1.00 89.94 94 TYR A C 1
ATOM 782 O O . TYR A 1 94 ? -18.585 -2.930 28.323 1.00 89.94 94 TYR A O 1
ATOM 790 N N . SER A 1 95 ? -16.840 -1.687 27.616 1.00 75.19 95 SER A N 1
ATOM 791 C CA . SER A 1 95 ? -16.525 -1.075 28.912 1.00 75.19 95 SER A CA 1
ATOM 792 C C . SER A 1 95 ? -17.327 0.187 29.215 1.00 75.19 95 SER A C 1
ATOM 794 O O . SER A 1 95 ? -17.328 0.650 30.354 1.00 75.19 95 SER A O 1
ATOM 796 N N . ASP A 1 96 ? -17.965 0.772 28.203 1.00 75.06 96 ASP A N 1
ATOM 797 C CA . ASP A 1 96 ? -18.723 2.005 28.376 1.00 75.06 96 ASP A CA 1
ATOM 798 C C . ASP A 1 96 ? -20.031 1.717 29.110 1.00 75.06 96 ASP A C 1
ATOM 800 O O . ASP A 1 96 ? -20.666 0.690 28.873 1.00 75.06 96 ASP A O 1
ATOM 804 N N . ASN A 1 97 ? -20.422 2.632 30.004 1.00 58.22 97 ASN A N 1
ATOM 805 C CA . ASN A 1 97 ? -21.637 2.531 30.809 1.00 58.22 97 ASN A CA 1
ATOM 806 C C . ASN A 1 97 ? -22.866 2.445 29.896 1.00 58.22 97 ASN A C 1
ATOM 808 O O . ASN A 1 97 ? -23.471 3.458 29.539 1.00 58.22 97 ASN A O 1
ATOM 812 N N . LEU A 1 98 ? -23.252 1.228 29.528 1.00 63.03 98 LEU A N 1
ATOM 813 C CA . LEU A 1 98 ? -24.573 0.956 29.002 1.00 63.03 98 LEU A CA 1
ATOM 814 C C . LEU A 1 98 ? -25.538 1.390 30.107 1.00 63.03 98 LEU A C 1
ATOM 816 O O . LEU A 1 98 ? -25.509 0.830 31.198 1.00 63.03 98 LEU A O 1
ATOM 820 N N . GLU A 1 99 ? -26.413 2.364 29.841 1.00 58.38 99 GLU A N 1
ATOM 821 C CA . GLU A 1 99 ? -27.432 2.847 30.799 1.00 58.38 99 GLU A CA 1
ATOM 822 C C . GLU A 1 99 ? -28.323 1.717 31.373 1.00 58.38 99 GLU A C 1
ATOM 824 O O . GLU A 1 99 ? -29.115 1.933 32.288 1.00 58.38 99 GLU A O 1
ATOM 829 N N . PHE A 1 100 ? -28.196 0.506 30.827 1.00 60.41 100 PHE A N 1
ATOM 830 C CA . PHE A 1 100 ? -28.995 -0.679 31.086 1.00 60.41 100 PHE A CA 1
ATOM 831 C C . PHE A 1 100 ? -28.292 -1.751 31.942 1.00 60.41 100 PHE A C 1
ATOM 833 O O . PHE A 1 100 ? -28.961 -2.717 32.316 1.00 60.41 100 PHE A O 1
ATOM 840 N N . SER A 1 101 ? -26.996 -1.626 32.266 1.00 59.34 101 SER A N 1
ATOM 841 C CA . SER A 1 101 ? -26.288 -2.596 33.121 1.00 59.34 101 SER A CA 1
ATOM 842 C C . SER A 1 101 ? -25.071 -2.003 33.838 1.00 59.34 101 SER A C 1
ATOM 844 O O . SER A 1 101 ? -24.225 -1.372 33.216 1.00 59.34 101 SER A O 1
ATOM 846 N N . ASP A 1 102 ? -24.942 -2.285 35.139 1.00 65.69 102 ASP A N 1
ATOM 847 C CA . ASP A 1 102 ? -23.786 -1.880 35.961 1.00 65.69 102 ASP A CA 1
ATOM 848 C C . ASP A 1 102 ? -22.509 -2.706 35.677 1.00 65.69 102 ASP A C 1
ATOM 850 O O . ASP A 1 102 ? -21.431 -2.368 36.165 1.00 65.69 102 ASP A O 1
ATOM 854 N N . GLU A 1 103 ? -22.616 -3.795 34.904 1.00 71.25 103 GLU A N 1
ATOM 855 C CA . GLU A 1 103 ? -21.488 -4.649 34.514 1.00 71.25 103 GLU A CA 1
ATOM 856 C C . GLU A 1 103 ? -21.152 -4.502 33.020 1.00 71.25 103 GLU A C 1
ATOM 858 O O . GLU A 1 103 ? -22.069 -4.385 32.195 1.00 71.25 103 GLU A O 1
ATOM 863 N N . PRO A 1 104 ? -19.855 -4.538 32.653 1.00 77.06 104 PRO A N 1
ATOM 864 C CA . PRO A 1 104 ? -19.430 -4.520 31.259 1.00 77.06 104 PRO A CA 1
ATOM 865 C C . PRO A 1 104 ? -19.868 -5.806 30.548 1.00 77.06 104 PRO A C 1
ATOM 867 O O . PRO A 1 104 ? -19.744 -6.910 31.084 1.00 77.06 104 PRO A O 1
ATOM 870 N N . LEU A 1 105 ? -20.348 -5.680 29.310 1.00 86.88 105 LEU A N 1
ATOM 871 C CA . LEU A 1 105 ? -20.682 -6.838 28.480 1.00 86.88 105 LEU A CA 1
ATOM 872 C C . LEU A 1 105 ? -19.385 -7.484 27.979 1.00 86.88 105 LEU A C 1
ATOM 874 O O . LEU A 1 105 ? -18.634 -6.857 27.230 1.00 86.88 105 LEU A O 1
ATOM 878 N N . ILE A 1 106 ? -19.142 -8.737 28.368 1.00 91.94 106 ILE A N 1
ATOM 879 C CA . ILE A 1 106 ? -17.945 -9.500 27.991 1.00 91.94 106 ILE A CA 1
ATOM 880 C C . ILE A 1 106 ? -18.360 -10.820 27.343 1.00 91.94 106 ILE A C 1
ATOM 882 O O . ILE A 1 106 ? -19.188 -11.547 27.894 1.00 91.94 106 ILE A O 1
ATOM 886 N N . PHE A 1 107 ? -17.767 -11.150 26.196 1.00 94.19 107 PHE A N 1
ATOM 887 C CA . PHE A 1 107 ? -17.944 -12.457 25.559 1.00 94.19 107 PHE A CA 1
ATOM 888 C C . PHE A 1 107 ? -16.713 -12.903 24.767 1.00 94.19 107 PHE A C 1
ATOM 890 O O . PHE A 1 107 ? -15.912 -12.083 24.316 1.00 94.19 107 PHE A O 1
ATOM 897 N N . ASP A 1 108 ? -16.613 -14.216 24.559 1.00 96.75 108 ASP A N 1
ATOM 898 C CA . ASP A 1 108 ? -15.608 -14.848 23.706 1.00 96.75 108 ASP A CA 1
ATOM 899 C C . ASP A 1 108 ? -16.192 -15.167 22.324 1.00 96.75 108 ASP A C 1
ATOM 901 O O . ASP A 1 108 ? -17.374 -15.485 22.192 1.00 96.75 108 ASP A O 1
ATOM 905 N N . SER A 1 109 ? -15.353 -15.090 21.297 1.00 96.69 109 SER A N 1
ATOM 906 C CA . SER A 1 109 ? -15.681 -15.334 19.897 1.00 96.69 109 SER A CA 1
ATOM 907 C C . SER A 1 109 ? -14.741 -16.391 19.326 1.00 96.69 109 SER A C 1
ATOM 909 O O . SER A 1 109 ? -13.530 -16.166 19.181 1.00 96.69 109 SER A O 1
ATOM 911 N N . TYR A 1 110 ? -15.310 -17.552 19.015 1.00 96.31 110 TYR A N 1
ATOM 912 C CA . TYR A 1 110 ? -14.641 -18.713 18.446 1.00 96.31 110 TYR A CA 1
ATOM 913 C C . TYR A 1 110 ? -15.062 -18.925 16.996 1.00 96.31 110 TYR A C 1
ATOM 915 O O . TYR A 1 110 ? -16.178 -18.615 16.587 1.00 96.31 110 TYR A O 1
ATOM 923 N N . MET A 1 111 ? -14.156 -19.511 16.217 1.00 95.94 111 MET A N 1
ATOM 924 C CA . MET A 1 111 ? -14.456 -19.948 14.858 1.00 95.94 111 MET A CA 1
ATOM 925 C C . MET A 1 111 ? -15.415 -21.141 14.883 1.00 95.94 111 MET A C 1
ATOM 927 O O . MET A 1 111 ? -15.159 -22.126 15.580 1.00 95.94 111 MET A O 1
ATOM 931 N N . VAL A 1 112 ? -16.480 -21.071 14.086 1.00 95.00 112 VAL A N 1
ATOM 932 C CA . VAL A 1 112 ? -17.433 -22.180 13.931 1.00 95.00 112 VAL A CA 1
ATOM 933 C C . VAL A 1 112 ? -16.765 -23.328 13.167 1.00 95.00 112 VAL A C 1
ATOM 935 O O . VAL A 1 112 ? -16.084 -23.104 12.160 1.00 95.00 112 VAL A O 1
ATOM 938 N N . GLN A 1 113 ? -16.929 -24.562 13.653 1.00 94.31 113 GLN A N 1
ATOM 939 C CA . GLN A 1 113 ? -16.370 -25.752 13.002 1.00 94.31 113 GLN A CA 1
ATOM 940 C C . GLN A 1 113 ? -17.121 -26.075 11.709 1.00 94.31 113 GLN A C 1
ATOM 942 O O . GLN A 1 113 ? -18.299 -25.764 11.584 1.00 94.31 113 GLN A O 1
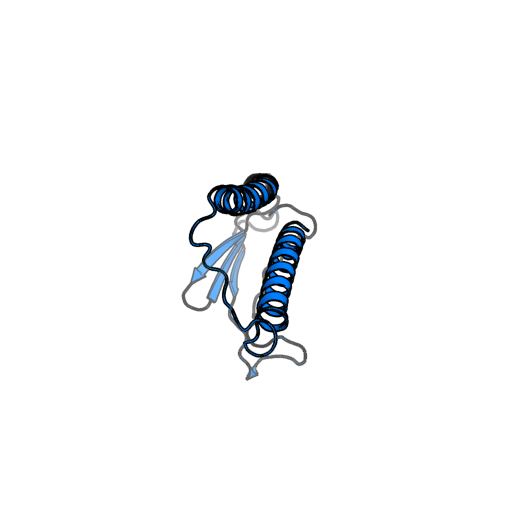ATOM 947 N N . GLU A 1 114 ? -16.455 -26.733 10.752 1.00 91.19 114 GLU A N 1
ATOM 948 C CA . GLU A 1 114 ? -17.054 -27.024 9.438 1.00 91.19 114 GLU A CA 1
ATOM 949 C C . GLU A 1 114 ? -18.358 -27.837 9.536 1.00 91.19 114 GLU A C 1
ATOM 951 O O . GLU A 1 114 ? -19.258 -27.626 8.727 1.00 91.19 114 GLU A O 1
ATOM 956 N N . ASP A 1 115 ? -18.472 -28.708 10.543 1.00 93.94 115 ASP A N 1
ATOM 957 C CA . ASP A 1 115 ? -19.658 -29.537 10.787 1.00 93.94 115 ASP A CA 1
ATOM 958 C C . ASP A 1 115 ? -20.853 -28.739 11.345 1.00 93.94 115 ASP A C 1
ATOM 960 O O . ASP A 1 115 ? -22.001 -29.145 11.158 1.00 93.94 115 ASP A O 1
ATOM 964 N N . ASP A 1 116 ? -20.589 -27.596 11.987 1.00 94.06 116 ASP A N 1
ATOM 965 C CA . ASP A 1 116 ? -21.592 -26.724 12.614 1.00 94.06 116 ASP A CA 1
ATOM 966 C C . ASP A 1 116 ? -22.002 -25.547 11.706 1.00 94.06 116 ASP A C 1
ATOM 968 O O . ASP A 1 116 ? -22.827 -24.716 12.091 1.00 94.06 116 ASP A O 1
ATOM 972 N N . LEU A 1 117 ? -21.434 -25.452 10.496 1.00 93.94 117 LEU A N 1
ATOM 973 C CA . LEU A 1 117 ? -21.755 -24.382 9.552 1.00 93.94 117 LEU A CA 1
ATOM 974 C C . LEU A 1 117 ? -23.129 -24.589 8.905 1.00 93.94 117 LEU A C 1
ATOM 976 O O . LEU A 1 117 ? -23.440 -25.638 8.337 1.00 93.94 117 LEU A O 1
ATOM 980 N N . GLU A 1 118 ? -23.924 -23.524 8.885 1.00 93.88 118 GLU A N 1
ATOM 981 C CA . GLU A 1 118 ? -25.185 -23.486 8.149 1.00 93.88 118 GLU A CA 1
ATOM 982 C C . GLU A 1 118 ? -24.971 -23.202 6.653 1.00 93.88 118 GLU A C 1
ATOM 984 O O . GLU A 1 118 ? -23.986 -22.591 6.219 1.00 93.88 118 GLU A O 1
ATOM 989 N N . ILE A 1 119 ? -25.940 -23.613 5.828 1.00 92.44 119 ILE A N 1
ATOM 990 C CA . ILE A 1 119 ? -25.911 -23.378 4.379 1.00 92.44 119 ILE A CA 1
ATOM 991 C C . ILE A 1 119 ? -25.857 -21.868 4.105 1.00 92.44 119 ILE A C 1
ATOM 993 O O . ILE A 1 119 ? -26.810 -21.140 4.371 1.00 92.44 119 ILE A O 1
ATOM 997 N N . GLY A 1 120 ? -24.752 -21.418 3.507 1.00 92.81 120 GLY A N 1
ATOM 998 C CA . GLY A 1 120 ? -24.512 -20.015 3.156 1.00 92.81 120 GLY A CA 1
ATOM 999 C C . GLY A 1 120 ? -23.481 -19.304 4.037 1.00 92.81 120 GLY A C 1
ATOM 1000 O O . GLY A 1 120 ? -23.070 -18.200 3.682 1.00 92.81 120 GLY A O 1
ATOM 1001 N N . GLN A 1 121 ? -23.026 -19.923 5.129 1.00 94.75 121 GLN A N 1
ATOM 1002 C CA . GLN A 1 121 ? -21.962 -19.376 5.974 1.00 94.75 121 GLN A CA 1
ATOM 1003 C C . GLN A 1 121 ? -20.565 -19.566 5.360 1.00 94.75 121 GLN A C 1
ATOM 1005 O O . GLN A 1 121 ? -20.328 -20.454 4.534 1.00 94.75 121 GLN A O 1
ATOM 1010 N N . LEU A 1 122 ? -19.627 -18.696 5.752 1.00 94.25 122 LEU A N 1
ATOM 1011 C CA . LEU A 1 122 ? -18.266 -18.678 5.215 1.00 94.25 122 LEU A CA 1
ATOM 1012 C C . LEU A 1 122 ? -17.314 -19.517 6.068 1.00 94.25 122 LEU A C 1
ATOM 1014 O O . LEU A 1 122 ? -17.074 -19.249 7.245 1.00 94.25 122 LEU A O 1
ATOM 1018 N N . ARG A 1 123 ? -16.675 -20.486 5.420 1.00 93.25 123 ARG A N 1
ATOM 1019 C CA . ARG A 1 123 ? -15.634 -21.316 6.025 1.00 93.25 123 ARG A CA 1
ATOM 1020 C C . ARG A 1 123 ? -14.453 -20.462 6.500 1.00 93.25 123 ARG A C 1
ATOM 1022 O O . ARG A 1 123 ? -13.960 -19.633 5.736 1.00 93.25 123 ARG A O 1
ATOM 1029 N N . VAL A 1 124 ? -13.969 -20.709 7.721 1.00 93.00 124 VAL A N 1
ATOM 1030 C CA . VAL A 1 124 ? -12.820 -20.014 8.358 1.00 93.00 124 VAL A CA 1
ATOM 1031 C C . VAL A 1 124 ? -13.068 -18.527 8.679 1.00 93.00 124 VAL A C 1
ATOM 1033 O O . VAL A 1 124 ? -12.174 -17.839 9.162 1.00 93.00 124 VAL A O 1
ATOM 1036 N N . LEU A 1 125 ? -14.270 -18.008 8.430 1.00 94.62 125 LEU A N 1
ATOM 1037 C CA . LEU A 1 125 ? -14.619 -16.610 8.710 1.00 94.62 125 LEU A CA 1
ATOM 1038 C C . LEU A 1 125 ? -15.808 -16.481 9.660 1.00 94.62 125 LEU A C 1
ATOM 1040 O O . LEU A 1 125 ? -15.947 -15.449 10.310 1.00 94.62 125 LEU A O 1
ATOM 1044 N N . GLU A 1 126 ? -16.656 -17.506 9.729 1.00 96.06 126 GLU A N 1
ATOM 1045 C CA . GLU A 1 126 ? -17.810 -17.511 10.616 1.00 96.06 126 GLU A CA 1
ATOM 1046 C C . GLU A 1 126 ? -17.409 -17.728 12.079 1.00 96.06 126 GLU A C 1
ATOM 1048 O O . GLU A 1 126 ? -16.533 -18.543 12.389 1.00 96.06 126 GLU A O 1
ATOM 1053 N N . VAL A 1 127 ? -18.079 -16.995 12.969 1.00 95.88 127 VAL A N 1
ATOM 1054 C CA . VAL A 1 127 ? -17.857 -17.036 14.417 1.00 95.88 127 VAL A CA 1
ATOM 1055 C C . VAL A 1 127 ? -19.168 -17.257 15.158 1.00 95.88 127 VAL A C 1
ATOM 1057 O O . VAL A 1 127 ? -20.232 -16.886 14.663 1.00 95.88 127 VAL A O 1
ATOM 1060 N N . ASP A 1 128 ? -19.090 -17.841 16.349 1.00 94.12 128 ASP A N 1
ATOM 1061 C CA . ASP A 1 128 ? -20.252 -18.101 17.203 1.00 94.12 128 ASP A CA 1
ATOM 1062 C C . ASP A 1 128 ? -20.892 -16.804 17.734 1.00 94.12 128 ASP A C 1
ATOM 1064 O O . ASP A 1 128 ? -22.094 -16.584 17.581 1.00 94.12 128 ASP A O 1
ATOM 1068 N N . ASN A 1 129 ? -20.079 -15.905 18.290 1.00 94.94 129 ASN A N 1
ATOM 1069 C CA . ASN A 1 129 ? -20.487 -14.617 18.832 1.00 94.94 129 ASN A CA 1
ATOM 1070 C C . ASN A 1 129 ? -19.867 -13.494 18.002 1.00 94.94 129 ASN A C 1
ATOM 1072 O O . ASN A 1 129 ? -18.648 -13.298 17.985 1.00 94.94 129 ASN A O 1
ATOM 1076 N N . ARG A 1 130 ? -20.717 -12.741 17.301 1.00 94.06 130 ARG A N 1
ATOM 1077 C CA . ARG A 1 130 ? -20.304 -11.624 16.444 1.00 94.06 130 ARG A CA 1
ATOM 1078 C C . ARG A 1 130 ? -20.258 -10.317 17.235 1.00 94.06 130 ARG A C 1
ATOM 1080 O O . ARG A 1 130 ? -21.147 -10.028 18.031 1.00 94.06 130 ARG A O 1
ATOM 1087 N N . VAL A 1 131 ? -19.257 -9.489 16.949 1.00 93.94 131 VAL A N 1
ATOM 1088 C CA . VAL A 1 131 ? -19.200 -8.101 17.433 1.00 93.94 131 VAL A CA 1
ATOM 1089 C C . VAL A 1 131 ? -20.304 -7.291 16.761 1.00 93.94 131 VAL A C 1
ATOM 1091 O O . VAL A 1 131 ? -20.449 -7.334 15.538 1.00 93.94 131 VAL A O 1
ATOM 1094 N N . VAL A 1 132 ? -21.076 -6.547 17.552 1.00 91.38 132 VAL A N 1
ATOM 1095 C CA . VAL A 1 132 ? -22.178 -5.711 17.066 1.00 91.38 132 VAL A CA 1
ATOM 1096 C C . VAL A 1 132 ? -21.870 -4.263 17.398 1.00 91.38 132 VAL A C 1
ATOM 1098 O O . VAL A 1 132 ? -21.570 -3.924 18.538 1.00 91.38 132 VAL A O 1
ATOM 1101 N N . VAL A 1 133 ? -21.959 -3.404 16.387 1.00 90.75 133 VAL A N 1
ATOM 1102 C CA . VAL A 1 133 ? -21.617 -1.986 16.489 1.00 90.75 133 VAL A CA 1
ATOM 1103 C C . VAL A 1 133 ? -22.643 -1.112 15.762 1.00 90.75 133 VAL A C 1
ATOM 1105 O O . VAL A 1 133 ? -23.219 -1.555 14.762 1.00 90.75 133 VAL A O 1
ATOM 1108 N N . PRO A 1 134 ? -22.896 0.125 16.231 1.00 89.25 134 PRO A N 1
ATOM 1109 C CA . PRO A 1 134 ? -23.785 1.057 15.550 1.00 89.25 134 PRO A CA 1
ATOM 1110 C C . PRO A 1 134 ? -23.191 1.521 14.215 1.00 89.25 134 PRO A C 1
ATOM 1112 O O . PRO A 1 134 ? -22.002 1.803 14.092 1.00 89.25 134 PRO A O 1
ATOM 1115 N N . THR A 1 135 ? -24.039 1.645 13.198 1.00 90.69 135 THR A N 1
ATOM 1116 C CA . THR A 1 135 ? -23.641 2.189 11.893 1.00 90.69 135 THR A CA 1
ATOM 1117 C C . THR A 1 135 ? -23.564 3.717 11.929 1.00 90.69 135 THR A C 1
ATOM 1119 O O . THR A 1 135 ? -24.423 4.342 12.545 1.00 90.69 135 THR A O 1
ATOM 1122 N N . ASN A 1 136 ? -22.639 4.312 11.166 1.00 87.06 136 ASN A N 1
ATOM 1123 C CA . ASN A 1 136 ? -22.445 5.770 11.035 1.00 87.06 136 ASN A CA 1
ATOM 1124 C C . ASN A 1 136 ? -22.017 6.491 12.328 1.00 87.06 136 ASN A C 1
ATOM 1126 O O . ASN A 1 136 ? -22.315 7.671 12.501 1.00 87.06 136 ASN A O 1
ATOM 1130 N N . SER A 1 137 ? -21.305 5.789 13.205 1.00 85.38 137 SER A N 1
ATOM 1131 C CA . SER A 1 137 ? -20.787 6.315 14.468 1.00 85.38 137 SER A CA 1
ATOM 1132 C C . SER A 1 137 ? -19.278 6.103 14.552 1.00 85.38 137 SER A C 1
ATOM 1134 O O . SER A 1 137 ? -18.760 5.144 13.979 1.00 85.38 137 SER A O 1
ATOM 1136 N N . HIS A 1 138 ? -18.583 6.988 15.268 1.00 83.50 138 HIS A N 1
ATOM 1137 C CA . HIS A 1 138 ? -17.176 6.795 15.625 1.00 83.50 138 HIS A CA 1
ATOM 1138 C C . HIS A 1 138 ? -17.073 5.808 16.795 1.00 83.50 138 HIS A C 1
ATOM 1140 O O . HIS A 1 138 ? -17.861 5.901 17.740 1.00 83.50 138 HIS A O 1
ATOM 1146 N N . ILE A 1 139 ? -16.149 4.853 16.687 1.00 84.25 139 ILE A N 1
ATOM 1147 C CA . ILE A 1 139 ? -15.900 3.733 17.610 1.00 84.25 139 ILE A CA 1
ATOM 1148 C C . ILE A 1 139 ? -14.390 3.590 17.750 1.00 84.25 139 ILE A C 1
ATOM 1150 O O . ILE A 1 139 ? -13.725 3.717 16.694 1.00 84.25 139 ILE A O 1
#

InterPro domains:
  IPR002429 Cytochrome c oxidase subunit II-like C-terminal [PF00116] (79-139)
  IPR002429 Cytochrome c oxidase subunit II-like C-terminal [PS50857] (76-139)
  IPR008972 Cupredoxin [G3DSA:2.60.40.420] (76-139)
  IPR008972 Cupredoxin [SSF49503] (76-139)
  IPR011759 Cytochrome C oxidase subunit II, transmembrane domain [PF02790] (2-67)
  IPR011759 Cytochrome C oxidase subunit II, transmembrane domain [PS50999] (1-75)
  IPR036257 Cytochrome C oxidase subunit II, transmembrane domain superfamily [G3DSA:1.10.287.90] (1-75)
  IPR036257 Cytochrome C oxidase subunit II, transmembrane domain superfamily [SSF81464] (1-74)
  IPR045187 Cytochrome c/quinol oxidase subunit II [PTHR22888] (2-139)

Foldseek 3Di:
DLVVVVVVVVVVVVVVVVVVVVCCCVQVPCVRPVDDDPDDDDVPVVVVVVVVVVVVVVVSVVVVVVVVVVVVDDDDFPWDWDWDDDVQWIKIWGPDPPVPDPDIDIDIKHADDPVRDDPPDDHPPDIPDDDDDDPPTGD

Sequence (139 aa):
NFYHDIMFFLVIITVFVFWMLFRVIYLFDEKKNKNPATVIHGATIEIIWTTIPALILLVVAIPSFALLYSMDEVIDPIITVKVIGSQWYWSYEYSDNLEFSDEPLIFDSYMVQEDDLEIGQLRVLEVDNRVVVPTNSHI

Organism: Phytopythium vexans (NCBI:txid907947)